Protein AF-E9Q1X9-F1 (afdb_monomer_lite)

Foldseek 3Di:
DPPVVVVVVVVVVVVCVVFVVVCVDPVNVVVQVVCVVVVHHRDDGDPPDDDDDDDDPPDDDDDDDDDDDDDDDDDDDDD

Organism: Mus musculus (NCBI:txid10090)

Secondary structure (DSSP, 8-state):
--HHHHHHHHHHHHHHHH-GGGGGSSTTHHHHHHHHHTT--PPPP----------------------------------

Radius of gyration: 20.93 Å; chains: 1; bounding box: 58×49×33 Å

InterPro domains:
  IPR034649 Hsp70-interacting protein, N-terminal [PF18253] (2-43)
  IPR034649 Hsp70-interacting protein, N-terminal [cd14438] (3-43)

Structure (mmCIF, N/CA/C/O backbone):
data_AF-E9Q1X9-F1
#
_entry.id   AF-E9Q1X9-F1
#
loop_
_atom_site.group_PDB
_atom_site.id
_atom_site.type_symbol
_atom_site.label_atom_id
_atom_site.label_alt_id
_atom_site.label_comp_id
_atom_site.label_asym_id
_atom_site.label_entity_id
_atom_site.label_seq_id
_atom_site.pdbx_PDB_ins_code
_atom_site.Cartn_x
_atom_site.Cartn_y
_atom_site.Cartn_z
_atom_site.occupancy
_atom_site.B_iso_or_equiv
_atom_site.auth_seq_id
_atom_site.auth_comp_id
_atom_site.auth_asym_id
_atom_site.auth_atom_id
_atom_site.pdbx_PDB_model_num
ATOM 1 N N . MET A 1 1 ? 9.513 -11.500 -12.886 1.00 82.25 1 MET A N 1
ATOM 2 C CA . MET A 1 1 ? 9.074 -11.568 -11.472 1.00 82.25 1 MET A CA 1
ATOM 3 C C . MET A 1 1 ? 8.735 -13.011 -11.125 1.00 82.25 1 MET A C 1
ATOM 5 O O . MET A 1 1 ? 8.135 -13.676 -11.958 1.00 82.25 1 MET A O 1
ATOM 9 N N . ASP A 1 2 ? 9.121 -13.490 -9.938 1.00 97.44 2 ASP A N 1
ATOM 10 C CA . ASP A 1 2 ? 8.753 -14.830 -9.434 1.00 97.44 2 ASP A CA 1
ATOM 11 C C . ASP A 1 2 ? 7.221 -14.911 -9.229 1.00 97.44 2 ASP A C 1
ATOM 13 O O . ASP A 1 2 ? 6.672 -14.021 -8.571 1.00 97.44 2 ASP A O 1
ATOM 17 N N . PRO A 1 3 ? 6.516 -15.939 -9.752 1.00 97.75 3 PRO A N 1
ATOM 18 C CA . PRO A 1 3 ? 5.069 -16.095 -9.579 1.00 97.75 3 PRO A CA 1
ATOM 19 C C . PRO A 1 3 ? 4.587 -16.027 -8.124 1.00 97.75 3 PRO A C 1
ATOM 21 O O . PRO A 1 3 ? 3.505 -15.492 -7.867 1.00 97.75 3 PRO A O 1
ATOM 24 N N . ARG A 1 4 ? 5.389 -16.518 -7.171 1.00 97.62 4 ARG A N 1
ATOM 25 C CA . ARG A 1 4 ? 5.075 -16.489 -5.735 1.00 97.62 4 ARG A CA 1
ATOM 26 C C . ARG A 1 4 ? 5.050 -15.060 -5.205 1.00 97.62 4 ARG A C 1
ATOM 28 O O . ARG A 1 4 ? 4.052 -14.660 -4.617 1.00 97.62 4 ARG A O 1
ATOM 35 N N . LYS A 1 5 ? 6.060 -14.254 -5.551 1.00 97.56 5 LYS A N 1
ATOM 36 C CA . LYS A 1 5 ? 6.124 -12.825 -5.193 1.00 97.56 5 LYS A CA 1
ATOM 37 C C . LYS A 1 5 ? 4.941 -12.040 -5.762 1.00 97.56 5 LYS A C 1
ATOM 39 O O . LYS A 1 5 ? 4.386 -11.170 -5.101 1.00 97.56 5 LYS A O 1
ATOM 44 N N . VAL A 1 6 ? 4.502 -12.370 -6.981 1.00 98.12 6 VAL A N 1
ATOM 45 C CA . VAL A 1 6 ? 3.301 -11.743 -7.564 1.00 98.12 6 VAL A CA 1
ATOM 46 C C . VAL A 1 6 ? 2.032 -12.177 -6.816 1.00 98.12 6 VAL A C 1
ATOM 48 O O . VAL A 1 6 ? 1.105 -11.384 -6.661 1.00 98.12 6 VAL A O 1
ATOM 51 N N . SER A 1 7 ? 1.963 -13.423 -6.342 1.00 98.25 7 SER A N 1
ATOM 52 C CA . SER A 1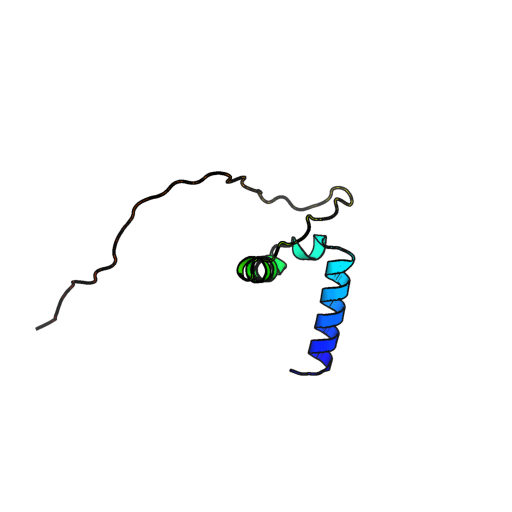 7 ? 0.850 -13.901 -5.512 1.00 98.25 7 SER A CA 1
ATOM 53 C C . SER A 1 7 ? 0.784 -13.186 -4.160 1.00 98.25 7 SER A C 1
ATOM 55 O O . SER A 1 7 ? -0.293 -12.746 -3.763 1.00 98.25 7 SER A O 1
ATOM 57 N N . GLU A 1 8 ? 1.924 -13.017 -3.490 1.00 97.94 8 GLU A N 1
ATOM 58 C CA . GLU A 1 8 ? 2.044 -12.264 -2.234 1.00 97.94 8 GLU A CA 1
ATOM 59 C C . GLU A 1 8 ? 1.603 -10.809 -2.419 1.00 97.94 8 GLU A C 1
ATOM 61 O O . GLU A 1 8 ? 0.759 -10.317 -1.672 1.00 97.94 8 GLU A O 1
ATOM 66 N N . LEU A 1 9 ? 2.065 -10.152 -3.488 1.00 97.94 9 LEU A N 1
ATOM 67 C CA . LEU A 1 9 ? 1.651 -8.786 -3.812 1.00 97.94 9 LEU A CA 1
ATOM 68 C C . LEU A 1 9 ? 0.140 -8.683 -4.066 1.00 97.94 9 LEU A C 1
ATOM 70 O O . LEU A 1 9 ? -0.511 -7.751 -3.599 1.00 97.94 9 LEU A O 1
ATOM 74 N N . ARG A 1 10 ? -0.454 -9.650 -4.777 1.00 98.00 10 ARG A N 1
ATOM 75 C CA . ARG A 1 10 ? -1.911 -9.691 -4.982 1.00 98.00 10 ARG A CA 1
ATOM 76 C C . ARG A 1 10 ? -2.673 -9.831 -3.665 1.00 98.00 10 ARG A C 1
ATOM 78 O O . ARG A 1 10 ? -3.705 -9.179 -3.497 1.00 98.00 10 ARG A O 1
ATOM 85 N N . ALA A 1 11 ? -2.180 -10.660 -2.746 1.00 98.00 11 ALA A N 1
ATOM 86 C CA . ALA A 1 11 ? -2.769 -10.813 -1.419 1.00 98.00 11 ALA A CA 1
ATOM 87 C C . ALA A 1 11 ? -2.673 -9.509 -0.612 1.00 98.00 11 ALA A C 1
ATOM 89 O O . ALA A 1 11 ?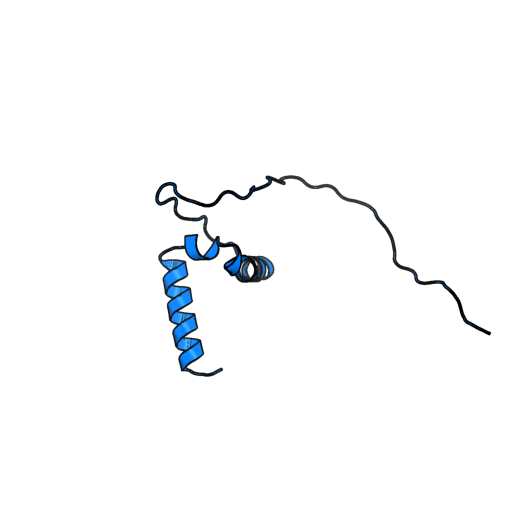 -3.672 -9.077 -0.038 1.00 98.00 11 ALA A O 1
ATOM 90 N N . PHE A 1 12 ? -1.523 -8.835 -0.656 1.00 96.81 12 PHE A N 1
ATOM 91 C CA . PHE A 1 12 ? -1.326 -7.532 -0.025 1.00 96.81 12 PHE A CA 1
ATOM 92 C C . PHE A 1 12 ? -2.290 -6.470 -0.573 1.00 96.81 12 PHE A C 1
ATOM 94 O O . PHE A 1 12 ? -3.015 -5.837 0.188 1.00 96.81 12 PHE A O 1
ATOM 101 N N . VAL A 1 13 ? -2.417 -6.343 -1.899 1.00 96.56 13 VAL A N 1
ATOM 102 C CA . VAL A 1 13 ? -3.371 -5.401 -2.514 1.00 96.56 13 VAL A CA 1
ATOM 103 C C . VAL A 1 13 ? -4.813 -5.702 -2.090 1.00 96.56 13 VAL A C 1
ATOM 105 O O . VAL A 1 13 ? -5.605 -4.783 -1.876 1.00 96.56 13 VAL A O 1
ATOM 108 N N . LYS A 1 14 ? -5.177 -6.983 -1.946 1.00 97.38 14 LYS A N 1
ATOM 109 C CA . LYS A 1 14 ? -6.494 -7.374 -1.428 1.00 97.38 14 LYS A CA 1
ATOM 110 C C . LYS A 1 14 ? -6.687 -6.917 0.022 1.00 97.38 14 LYS A C 1
ATOM 112 O O . LYS A 1 14 ? -7.764 -6.418 0.334 1.00 97.38 14 LYS A O 1
ATOM 117 N N . MET A 1 15 ? -5.665 -7.045 0.868 1.00 95.56 15 MET A N 1
ATOM 118 C CA . MET A 1 15 ? -5.685 -6.558 2.250 1.00 95.56 15 MET A CA 1
ATOM 119 C C . MET A 1 15 ? -5.867 -5.037 2.307 1.00 95.56 15 MET A C 1
ATOM 121 O O . MET A 1 15 ? -6.788 -4.583 2.973 1.00 95.56 15 MET A O 1
ATOM 125 N N . CYS A 1 16 ? -5.112 -4.254 1.527 1.00 94.31 16 CYS A N 1
ATOM 126 C CA . CYS A 1 16 ? -5.260 -2.790 1.485 1.00 94.31 16 CYS A CA 1
ATOM 127 C C . CYS A 1 16 ? -6.663 -2.329 1.057 1.00 94.31 16 CYS A C 1
ATOM 129 O O . CYS A 1 16 ? -7.132 -1.273 1.470 1.00 94.31 16 CYS A O 1
ATOM 131 N N . ARG A 1 17 ? -7.348 -3.107 0.207 1.00 92.00 17 ARG A N 1
ATOM 132 C CA . ARG A 1 17 ? -8.737 -2.823 -0.197 1.00 92.00 17 ARG A CA 1
ATOM 133 C C . ARG A 1 17 ? -9.746 -3.110 0.911 1.00 92.00 17 ARG A C 1
ATOM 135 O O . ARG A 1 17 ? -10.796 -2.477 0.940 1.00 92.00 17 ARG A O 1
ATOM 142 N N . GLN A 1 18 ? -9.466 -4.097 1.758 1.00 94.12 18 GLN A N 1
ATOM 143 C CA . GLN A 1 18 ? -10.314 -4.449 2.898 1.00 94.12 18 GLN A CA 1
ATOM 144 C C . GLN A 1 18 ? -10.088 -3.497 4.070 1.00 94.12 18 GLN A C 1
ATOM 146 O O . GLN A 1 18 ? -11.047 -3.107 4.731 1.00 94.12 18 GLN A O 1
ATOM 151 N N . ASP A 1 19 ? -8.834 -3.114 4.289 1.00 92.56 19 ASP A N 1
ATOM 152 C CA . ASP A 1 19 ? -8.417 -2.206 5.341 1.00 92.56 19 ASP A CA 1
ATOM 153 C C . ASP A 1 19 ? -7.372 -1.211 4.810 1.00 92.56 19 ASP A C 1
ATOM 155 O O . ASP A 1 19 ? -6.176 -1.521 4.737 1.00 92.56 19 ASP A O 1
ATOM 159 N N . PRO A 1 20 ? -7.807 0.005 4.436 1.00 92.69 20 PRO A N 1
AT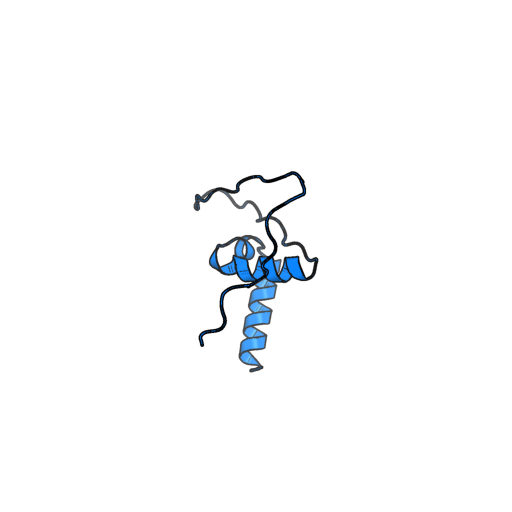OM 160 C CA . PRO A 1 20 ? -6.901 1.047 3.983 1.00 92.69 20 PRO A CA 1
ATOM 161 C C . PRO A 1 20 ? -5.922 1.512 5.060 1.00 92.69 20 PRO A C 1
ATOM 163 O O . PRO A 1 20 ? -4.902 2.087 4.696 1.00 92.69 20 PRO A O 1
ATOM 166 N N . SER A 1 21 ? -6.187 1.274 6.356 1.00 93.00 21 SER A N 1
ATOM 167 C CA . SER A 1 21 ? -5.324 1.738 7.457 1.00 93.00 21 SER A CA 1
ATOM 168 C C . SER A 1 21 ? -3.901 1.180 7.378 1.00 93.00 21 SER A C 1
ATOM 170 O O . SER A 1 21 ? -2.955 1.869 7.745 1.00 93.00 21 SER A O 1
ATOM 172 N N . VAL A 1 22 ? -3.736 -0.007 6.785 1.00 93.62 22 VAL A N 1
ATOM 173 C CA . VAL A 1 22 ? -2.434 -0.634 6.509 1.00 93.62 22 VAL A CA 1
ATOM 174 C C . VAL A 1 22 ? -1.534 0.294 5.699 1.00 93.62 22 VAL A C 1
ATOM 176 O O . VAL A 1 22 ? -0.330 0.331 5.917 1.00 93.62 22 VAL A O 1
ATOM 179 N N . LEU A 1 23 ? -2.114 1.079 4.786 1.00 94.94 23 LEU A N 1
ATOM 180 C CA . LEU A 1 23 ? -1.363 2.020 3.968 1.00 94.94 23 LEU A CA 1
ATOM 181 C C . LEU A 1 23 ? -0.942 3.275 4.726 1.00 94.94 23 LEU A C 1
ATOM 183 O O . LEU A 1 23 ? -0.198 4.037 4.134 1.00 94.94 23 LEU A O 1
ATOM 187 N N . HIS A 1 24 ? -1.384 3.521 5.966 1.00 94.06 24 HIS A N 1
ATOM 188 C CA . HIS A 1 24 ? -1.096 4.748 6.734 1.00 94.06 24 HIS A CA 1
ATOM 189 C C . HIS A 1 24 ? 0.083 4.619 7.708 1.00 94.06 24 HIS A C 1
ATOM 191 O O . HIS A 1 24 ? 0.418 5.589 8.379 1.00 94.06 24 HIS A O 1
ATOM 197 N N . THR A 1 25 ? 0.753 3.466 7.768 1.00 93.38 25 THR A N 1
ATOM 198 C CA . THR A 1 25 ? 1.958 3.286 8.597 1.00 93.38 25 THR A CA 1
ATOM 199 C C . THR A 1 25 ? 3.178 3.984 7.986 1.00 93.38 25 THR A C 1
ATOM 201 O O . THR A 1 25 ? 3.221 4.241 6.778 1.00 93.38 25 THR A O 1
ATOM 204 N N . GLU A 1 26 ? 4.198 4.284 8.794 1.00 93.94 26 GLU A N 1
ATOM 205 C CA . GLU A 1 26 ? 5.433 4.913 8.298 1.00 93.94 26 GLU A CA 1
ATOM 206 C C . GLU A 1 26 ? 6.161 4.023 7.278 1.00 93.94 26 GLU A C 1
ATOM 208 O O . GLU A 1 26 ? 6.590 4.503 6.231 1.00 93.94 26 GLU A O 1
ATOM 213 N N . GLU A 1 27 ? 6.191 2.706 7.509 1.00 94.94 27 GLU A N 1
ATOM 214 C CA . GLU A 1 27 ? 6.796 1.736 6.586 1.00 94.94 27 GLU A CA 1
ATOM 215 C C . GLU A 1 27 ? 6.123 1.747 5.204 1.00 94.94 27 GLU A C 1
ATOM 217 O O . GLU A 1 27 ? 6.780 1.514 4.196 1.00 94.94 27 GLU A O 1
ATOM 222 N N . MET A 1 28 ? 4.826 2.067 5.129 1.00 95.94 28 MET A N 1
ATOM 223 C CA . MET A 1 28 ? 4.075 2.125 3.870 1.00 95.94 28 MET A CA 1
ATOM 224 C C . MET A 1 28 ? 4.096 3.510 3.204 1.00 95.94 28 MET A C 1
ATOM 226 O O . MET A 1 28 ? 3.454 3.693 2.165 1.00 95.94 28 MET A O 1
ATOM 230 N N . ARG A 1 29 ? 4.835 4.491 3.750 1.00 95.44 29 ARG A N 1
ATOM 231 C CA . ARG A 1 29 ? 4.926 5.854 3.193 1.00 95.44 29 ARG A CA 1
ATOM 232 C C . ARG A 1 29 ? 5.375 5.860 1.738 1.00 95.44 29 ARG A C 1
ATOM 234 O O . ARG A 1 29 ? 4.705 6.478 0.914 1.00 95.44 29 ARG A O 1
ATOM 241 N N . PHE A 1 30 ? 6.434 5.116 1.416 1.00 96.94 30 PHE A N 1
ATOM 242 C CA . PHE A 1 30 ? 6.973 5.047 0.052 1.00 96.94 30 PHE A CA 1
ATOM 243 C C . PHE A 1 30 ? 5.906 4.616 -0.967 1.00 96.94 30 PHE A C 1
ATOM 245 O O . PHE A 1 30 ? 5.894 5.067 -2.111 1.00 96.94 30 PHE A O 1
ATOM 252 N N . LEU A 1 31 ? 4.985 3.740 -0.550 1.00 96.19 31 LEU A N 1
ATOM 253 C CA . LEU A 1 31 ? 3.928 3.233 -1.410 1.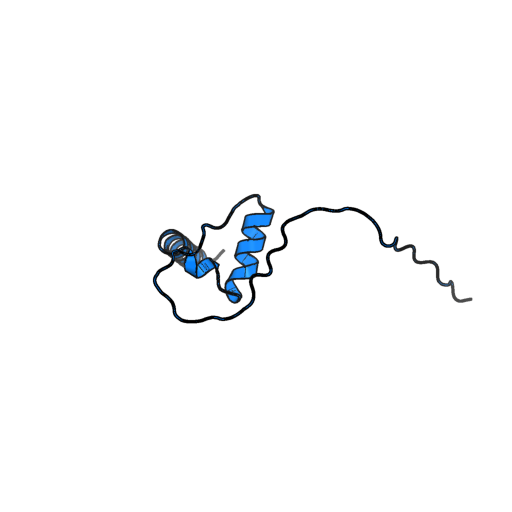00 96.19 31 LEU A CA 1
ATOM 254 C C . LEU A 1 31 ? 2.836 4.285 -1.625 1.00 96.19 31 LEU A C 1
ATOM 256 O O . LEU A 1 31 ? 2.319 4.393 -2.737 1.00 96.19 31 LEU A O 1
ATOM 260 N N . ARG A 1 32 ? 2.505 5.077 -0.594 1.00 95.19 32 ARG A N 1
ATOM 261 C CA . ARG A 1 32 ? 1.575 6.211 -0.727 1.00 95.19 32 ARG A CA 1
ATOM 262 C C . ARG A 1 32 ? 2.126 7.259 -1.687 1.00 95.19 32 ARG A C 1
ATOM 264 O O . ARG A 1 32 ? 1.435 7.623 -2.632 1.00 95.19 32 ARG A O 1
ATOM 271 N N . GLU A 1 33 ? 3.379 7.660 -1.492 1.00 96.88 33 GLU A N 1
ATOM 272 C CA . GLU A 1 33 ? 4.066 8.638 -2.344 1.00 96.88 33 GLU A CA 1
ATOM 273 C C . GLU A 1 33 ? 4.129 8.166 -3.799 1.00 96.88 33 GLU A C 1
ATOM 275 O O . GLU A 1 33 ? 3.852 8.931 -4.722 1.00 96.88 33 GLU A O 1
ATOM 280 N N . TRP A 1 34 ? 4.410 6.879 -4.024 1.00 97.31 34 TRP A N 1
ATOM 281 C CA . TRP A 1 34 ? 4.377 6.305 -5.366 1.00 97.31 34 TRP A CA 1
ATOM 282 C C . TRP A 1 34 ? 2.980 6.377 -5.998 1.00 97.31 34 TRP A C 1
ATOM 284 O O . TRP A 1 34 ? 2.851 6.798 -7.148 1.00 97.31 34 TRP A O 1
ATOM 294 N N . VAL A 1 35 ? 1.922 6.022 -5.261 1.00 96.06 35 VAL A N 1
ATOM 295 C CA . VAL A 1 35 ? 0.535 6.125 -5.751 1.00 96.06 35 VAL A CA 1
ATOM 296 C C . VAL A 1 35 ? 0.167 7.575 -6.078 1.00 96.06 35 VAL A C 1
ATOM 298 O O . VAL A 1 35 ? -0.429 7.828 -7.126 1.00 96.06 35 VAL A O 1
ATOM 301 N N . GLU A 1 36 ? 0.550 8.522 -5.225 1.00 96.12 36 GLU A N 1
ATOM 302 C CA . GLU A 1 36 ? 0.304 9.956 -5.410 1.00 96.12 36 GLU A CA 1
ATOM 303 C C . GLU A 1 36 ? 1.081 10.532 -6.598 1.00 96.12 36 GLU A C 1
ATOM 305 O O . GLU A 1 36 ? 0.523 11.307 -7.374 1.00 96.12 36 GLU A O 1
ATOM 310 N N . SER A 1 37 ? 2.320 10.082 -6.826 1.00 97.44 37 SER A N 1
ATOM 311 C CA . SER A 1 37 ? 3.120 10.478 -7.995 1.00 97.44 37 SER A CA 1
ATOM 312 C C . SER A 1 37 ? 2.468 10.094 -9.330 1.00 97.44 37 SER A C 1
ATOM 314 O O . SER A 1 37 ? 2.676 10.757 -10.343 1.00 97.44 37 SER A O 1
ATOM 316 N N . MET A 1 38 ? 1.633 9.048 -9.328 1.00 97.44 38 MET A N 1
ATOM 317 C CA . MET A 1 38 ? 0.844 8.610 -10.484 1.00 97.44 38 MET A CA 1
ATOM 318 C C . MET A 1 38 ? -0.532 9.299 -10.567 1.00 97.44 38 MET A C 1
ATOM 320 O O . MET A 1 38 ? -1.368 8.906 -11.380 1.00 97.44 38 MET A O 1
ATOM 324 N N . GLY A 1 39 ? -0.794 10.299 -9.720 1.00 96.31 39 GLY A N 1
ATOM 325 C CA . GLY A 1 39 ? -2.076 11.004 -9.628 1.00 96.31 39 GLY A CA 1
ATOM 326 C C . GLY A 1 39 ? -3.164 10.237 -8.870 1.00 96.31 39 GLY A C 1
ATOM 327 O O . GLY A 1 39 ? -4.334 10.621 -8.907 1.00 96.31 39 GLY A O 1
ATOM 328 N N . GLY A 1 40 ? -2.809 9.138 -8.201 1.00 95.81 40 GLY A N 1
ATOM 329 C CA . GLY A 1 40 ? -3.714 8.399 -7.330 1.00 95.81 40 GLY A CA 1
ATOM 330 C C . GLY A 1 40 ? -3.895 9.080 -5.972 1.00 95.81 40 GLY A C 1
ATOM 331 O O . GLY A 1 40 ? -3.119 9.940 -5.573 1.00 95.81 40 GLY A O 1
ATOM 332 N N . LYS A 1 41 ? -4.919 8.663 -5.224 1.00 92.56 41 LYS A N 1
ATOM 333 C CA . LYS A 1 41 ? -5.124 9.078 -3.831 1.00 92.56 41 LYS A CA 1
ATOM 334 C C . LYS A 1 41 ? -5.386 7.857 -2.962 1.00 92.56 41 LYS A C 1
ATOM 336 O O . LYS A 1 41 ? -6.206 7.008 -3.317 1.00 92.56 41 LYS A O 1
ATOM 341 N N . VAL A 1 42 ? -4.725 7.787 -1.811 1.00 90.62 42 VAL A N 1
ATOM 342 C CA . VAL A 1 42 ? -4.943 6.717 -0.830 1.00 90.62 42 VAL A CA 1
ATOM 343 C C . VAL A 1 42 ? -6.206 7.018 -0.006 1.00 90.62 42 VAL A C 1
ATOM 345 O O . VAL A 1 42 ? -6.377 8.153 0.453 1.00 90.62 42 VAL A O 1
ATOM 348 N N . PRO A 1 43 ? -7.129 6.051 0.176 1.00 90.62 43 PRO A N 1
ATOM 349 C CA . PRO A 1 43 ? -8.311 6.250 1.012 1.00 90.62 43 PRO A CA 1
ATOM 350 C C . PRO A 1 43 ? -7.933 6.581 2.465 1.00 90.62 43 PRO A C 1
ATOM 352 O O . PRO A 1 43 ? -6.920 6.074 2.952 1.00 90.62 43 PRO A O 1
ATOM 355 N N . PRO A 1 44 ? -8.738 7.383 3.186 1.00 88.50 44 PRO A N 1
ATOM 356 C CA . PRO A 1 44 ? -8.484 7.670 4.595 1.00 88.50 44 PRO A CA 1
ATOM 357 C C . PRO A 1 44 ? -8.520 6.382 5.426 1.00 88.50 44 PRO A C 1
ATOM 359 O O . PRO A 1 44 ? -9.274 5.455 5.112 1.00 88.50 44 PRO A O 1
ATOM 362 N N . ALA A 1 45 ? -7.722 6.328 6.494 1.00 84.88 45 ALA A N 1
ATOM 363 C CA . ALA A 1 45 ? -7.746 5.206 7.420 1.00 84.88 45 ALA A CA 1
ATOM 364 C C . ALA A 1 45 ? -9.159 5.062 7.995 1.00 84.88 45 ALA A C 1
ATOM 366 O O . ALA A 1 45 ? -9.726 6.007 8.549 1.00 84.88 45 ALA A O 1
ATOM 367 N N . THR A 1 46 ? -9.755 3.879 7.859 1.00 74.12 46 THR A N 1
ATOM 368 C CA . THR A 1 46 ? -11.020 3.588 8.528 1.00 74.12 46 THR A CA 1
ATOM 369 C C . THR A 1 46 ? -10.796 3.690 10.029 1.00 74.12 46 THR A C 1
ATOM 371 O O . THR A 1 46 ? -10.059 2.890 10.596 1.00 74.12 46 THR A O 1
ATOM 374 N N . HIS A 1 47 ? -11.426 4.679 10.669 1.00 59.75 47 HIS A N 1
ATOM 375 C CA . HIS A 1 47 ? -11.375 4.898 12.112 1.00 59.75 47 HIS A CA 1
ATOM 376 C C . HIS A 1 47 ? -12.020 3.722 12.868 1.00 59.75 47 HIS A C 1
ATOM 378 O O . HIS A 1 47 ? -13.146 3.805 13.357 1.00 59.75 47 HIS A O 1
ATOM 384 N N . LYS A 1 48 ? -11.319 2.597 12.981 1.00 56.19 48 LYS A N 1
ATOM 385 C CA . LYS A 1 48 ? -11.588 1.587 14.000 1.00 56.19 48 LYS A CA 1
ATOM 386 C C . LYS A 1 48 ? -10.804 2.023 15.237 1.00 56.19 48 LYS A C 1
ATOM 388 O O . LYS A 1 48 ? -9.617 1.782 15.332 1.00 56.19 48 LYS A O 1
ATOM 393 N N . ALA A 1 49 ? -11.494 2.781 16.091 1.00 45.25 49 ALA A N 1
ATOM 394 C CA . ALA A 1 49 ? -11.200 3.083 17.495 1.00 45.25 49 ALA A CA 1
ATOM 395 C C . ALA A 1 49 ? -9.718 3.127 17.942 1.00 45.25 49 ALA A C 1
ATOM 397 O O . ALA A 1 49 ? -9.087 2.097 18.118 1.00 45.25 49 ALA A O 1
ATOM 398 N N . LYS A 1 50 ? -9.248 4.347 18.249 1.00 50.75 50 LYS A N 1
ATOM 399 C CA . LYS A 1 50 ? -8.209 4.703 19.240 1.00 50.75 50 LYS A CA 1
ATOM 400 C C . LYS A 1 50 ? -7.388 3.537 19.832 1.00 50.75 50 LYS A C 1
ATOM 402 O O . LYS A 1 50 ? -7.785 2.989 20.855 1.00 50.75 50 LYS A O 1
ATOM 407 N N . SER A 1 51 ? -6.179 3.333 19.324 1.00 51.78 51 SER A N 1
ATOM 408 C CA . SER A 1 51 ? -4.980 3.146 20.154 1.00 51.78 51 SER A CA 1
ATOM 409 C C . SER A 1 51 ? -3.745 3.157 19.256 1.00 51.78 51 SER A C 1
ATOM 411 O O . SER A 1 51 ? -3.643 2.299 18.390 1.00 51.78 51 SER A O 1
ATOM 413 N N . GLU A 1 52 ? -2.849 4.115 19.529 1.00 51.81 52 GLU A N 1
ATOM 414 C CA . GLU A 1 52 ? -1.435 4.163 19.103 1.00 51.81 52 GLU A CA 1
ATOM 415 C C . GLU A 1 52 ? -1.253 4.422 17.591 1.00 51.81 52 GLU A C 1
ATOM 417 O O . GLU A 1 52 ? -1.623 3.627 16.747 1.00 51.81 52 GLU A O 1
ATOM 422 N N . GLU A 1 53 ? -0.822 5.600 17.142 1.00 39.41 53 GLU A N 1
ATOM 423 C CA . GLU A 1 53 ? 0.514 6.142 17.365 1.00 39.41 53 GLU A CA 1
ATOM 424 C C . GLU A 1 53 ? 0.511 7.672 17.192 1.00 39.41 53 GLU A C 1
ATOM 426 O O . GLU A 1 53 ? -0.099 8.251 16.293 1.00 39.41 53 GLU A O 1
ATOM 431 N N . ASN A 1 54 ? 1.185 8.336 18.118 1.00 50.19 54 ASN A N 1
ATOM 432 C CA . ASN A 1 54 ? 1.441 9.762 18.128 1.00 50.19 54 ASN A CA 1
ATOM 433 C C . ASN A 1 54 ? 2.552 10.069 17.114 1.00 50.19 54 ASN A C 1
ATOM 435 O O . ASN A 1 54 ? 3.696 9.765 17.416 1.00 50.19 54 ASN A O 1
ATOM 439 N N . THR A 1 55 ? 2.255 10.678 15.959 1.00 39.66 55 THR A N 1
ATOM 440 C CA . THR A 1 55 ? 3.182 11.586 15.247 1.00 39.66 55 THR A CA 1
ATOM 441 C C . THR A 1 55 ? 2.402 12.507 14.300 1.00 39.66 55 THR A C 1
ATOM 443 O O . THR A 1 55 ? 2.056 12.153 13.182 1.00 39.66 55 THR A O 1
ATOM 446 N N . LYS A 1 56 ? 2.125 13.717 14.800 1.00 46.69 56 LYS A N 1
ATOM 447 C CA . LYS A 1 56 ? 2.131 15.006 14.086 1.00 46.69 56 LYS A CA 1
ATOM 448 C C . LYS A 1 56 ? 1.756 14.982 12.587 1.00 46.69 56 LYS A C 1
ATOM 450 O O . LYS A 1 56 ? 2.621 15.069 11.721 1.00 46.69 56 LYS A O 1
ATOM 455 N N . GLU A 1 57 ? 0.458 15.031 12.290 1.00 38.50 57 GLU A N 1
ATOM 456 C CA . GLU A 1 57 ? -0.035 15.526 10.999 1.00 38.50 57 GLU A CA 1
ATOM 457 C C . GLU A 1 57 ? -0.033 17.064 11.041 1.00 38.50 57 GLU A C 1
ATOM 459 O O . GLU A 1 57 ? -0.958 17.725 11.522 1.00 38.50 57 GLU A O 1
ATOM 464 N N . GLU A 1 58 ? 1.088 17.647 10.614 1.00 39.78 58 GLU A N 1
ATOM 465 C CA . GLU A 1 58 ? 1.206 19.074 10.347 1.00 39.78 58 GLU A CA 1
ATOM 466 C C . GLU A 1 58 ? 0.382 19.401 9.100 1.00 39.78 58 GLU A C 1
ATOM 468 O O . GLU A 1 58 ? 0.802 19.215 7.962 1.00 39.78 58 GLU A O 1
ATOM 473 N N . LYS A 1 59 ? -0.826 19.902 9.347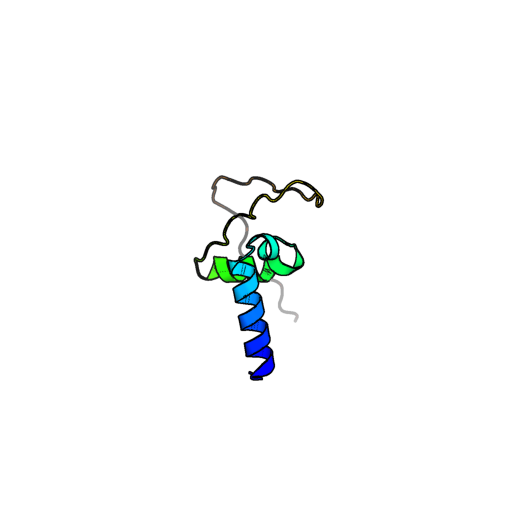 1.00 48.06 59 LYS A N 1
ATOM 474 C CA . LYS A 1 59 ? -1.626 20.681 8.409 1.00 48.06 59 LYS A CA 1
ATOM 475 C C . LYS A 1 59 ? -0.738 21.718 7.703 1.00 48.06 59 LYS A C 1
ATOM 477 O O . LYS A 1 59 ? -0.438 22.759 8.287 1.00 48.06 59 LYS A O 1
ATOM 482 N N . ARG A 1 60 ? -0.387 21.496 6.435 1.00 41.06 60 ARG A N 1
ATOM 483 C CA . ARG A 1 60 ? 0.010 22.584 5.530 1.00 41.06 60 ARG A CA 1
ATOM 484 C C . ARG A 1 60 ? -0.872 22.585 4.293 1.00 41.06 60 ARG A C 1
ATOM 486 O O . ARG A 1 60 ? -0.580 21.999 3.261 1.00 41.06 60 ARG A O 1
ATOM 493 N N . ASP A 1 61 ? -1.984 23.276 4.472 1.00 42.50 61 ASP A N 1
ATOM 494 C CA . ASP A 1 61 ? -2.724 23.929 3.407 1.00 42.50 61 ASP A CA 1
ATOM 495 C C . ASP A 1 61 ? -2.019 25.274 3.118 1.00 42.50 61 ASP A C 1
ATOM 497 O O . ASP A 1 61 ? -1.614 25.950 4.072 1.00 42.50 61 ASP A O 1
ATOM 501 N N . LYS A 1 62 ? -1.967 25.663 1.834 1.00 45.69 62 LYS A N 1
ATOM 502 C CA . LYS A 1 62 ? -1.618 26.984 1.247 1.00 45.69 62 LYS A CA 1
ATOM 503 C C . LYS A 1 62 ? -0.187 27.203 0.711 1.00 45.69 62 LYS A C 1
ATOM 505 O O . LYS A 1 62 ? 0.744 27.497 1.451 1.00 45.69 62 LYS A O 1
ATOM 510 N N . THR A 1 63 ? -0.094 27.112 -0.622 1.00 42.03 63 THR A N 1
ATOM 511 C CA . THR A 1 63 ? 0.444 28.091 -1.599 1.00 42.03 63 THR A CA 1
ATOM 512 C C . THR A 1 63 ? 1.361 29.214 -1.098 1.00 42.03 63 THR A C 1
ATOM 514 O O . THR A 1 63 ? 0.949 29.957 -0.211 1.00 42.03 63 THR A O 1
ATOM 517 N N . THR A 1 64 ? 2.514 29.394 -1.771 1.00 37.69 64 THR A N 1
ATOM 518 C CA . THR A 1 64 ? 3.213 30.635 -2.243 1.00 37.69 64 THR A CA 1
ATOM 519 C C . THR A 1 64 ? 4.681 30.228 -2.478 1.00 37.69 64 THR A C 1
ATOM 521 O O . THR A 1 64 ? 5.332 29.761 -1.552 1.00 37.69 64 THR A O 1
ATOM 524 N N . GLU A 1 65 ? 5.124 30.001 -3.714 1.00 47.22 65 GLU A N 1
ATOM 525 C CA . GLU A 1 65 ? 5.722 30.981 -4.640 1.00 47.22 65 GLU A CA 1
ATOM 526 C C . GLU A 1 65 ? 7.041 31.601 -4.136 1.00 47.22 65 GLU A C 1
ATOM 528 O O . GLU A 1 65 ? 7.097 32.241 -3.094 1.00 47.22 65 GLU A O 1
ATOM 533 N N . GLU A 1 66 ? 8.057 31.422 -4.982 1.00 46.72 66 GLU A N 1
ATOM 534 C CA . GLU A 1 66 ? 9.288 32.200 -5.120 1.00 46.72 66 GLU A CA 1
ATOM 535 C C . GLU A 1 66 ? 10.519 31.922 -4.233 1.00 46.72 66 GLU A C 1
ATOM 537 O O . GLU A 1 66 ? 10.500 31.972 -3.009 1.00 46.72 66 GLU A O 1
ATOM 542 N N . ASN A 1 67 ? 11.638 31.810 -4.963 1.00 47.34 67 ASN A N 1
ATOM 543 C CA . ASN A 1 67 ? 13.005 32.141 -4.575 1.00 47.34 67 ASN A CA 1
ATOM 544 C C . ASN A 1 67 ? 13.738 31.143 -3.657 1.00 47.34 67 ASN A C 1
ATOM 546 O O . ASN A 1 67 ? 13.482 31.059 -2.464 1.00 47.34 67 ASN A O 1
ATOM 550 N N . ILE A 1 68 ? 14.741 30.448 -4.211 1.00 48.12 68 ILE A N 1
ATOM 551 C CA . ILE A 1 68 ? 16.163 30.608 -3.842 1.00 48.12 68 ILE A CA 1
ATOM 552 C C . ILE A 1 68 ? 17.012 29.637 -4.690 1.00 48.12 68 ILE A C 1
ATOM 554 O O . ILE A 1 68 ? 17.054 28.433 -4.463 1.00 48.12 68 ILE A O 1
ATOM 558 N N . LYS A 1 69 ? 17.739 30.262 -5.626 1.00 52.31 69 LYS A N 1
ATOM 559 C CA . LYS A 1 69 ? 19.167 30.049 -5.902 1.00 52.31 69 LYS A CA 1
ATOM 560 C C . LYS A 1 69 ? 19.575 28.861 -6.779 1.00 52.31 69 LYS A C 1
ATOM 562 O O . LYS A 1 69 ? 20.020 27.824 -6.308 1.00 52.31 69 LYS A O 1
ATOM 567 N N . THR A 1 70 ? 19.519 29.142 -8.079 1.00 40.22 70 THR A N 1
ATOM 568 C CA . THR A 1 70 ? 20.604 28.973 -9.058 1.00 40.22 70 THR A CA 1
ATOM 569 C C . TH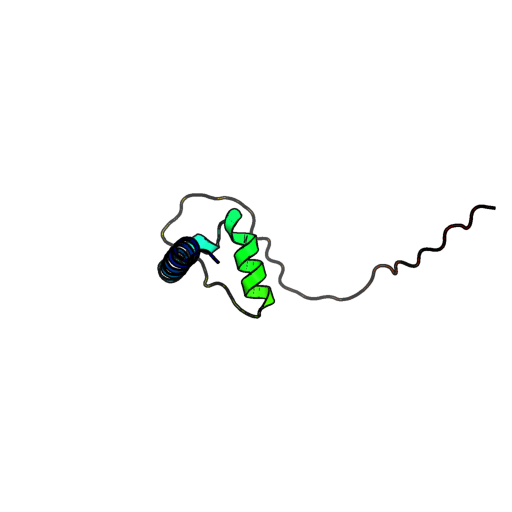R A 1 70 ? 21.905 28.409 -8.474 1.00 40.22 70 THR A C 1
ATOM 571 O O . THR A 1 70 ? 22.712 29.131 -7.883 1.00 40.22 70 THR A O 1
ATOM 574 N N . GLU A 1 71 ? 22.107 27.111 -8.683 1.00 47.81 71 GLU A N 1
ATOM 575 C CA . GLU A 1 71 ? 23.427 26.544 -8.929 1.00 47.81 71 GLU A CA 1
ATOM 576 C C . GLU A 1 71 ? 23.949 27.135 -10.243 1.00 47.81 71 GLU A C 1
ATOM 578 O O . GLU A 1 71 ? 23.441 26.806 -11.309 1.00 47.81 71 GLU A O 1
ATOM 583 N N . GLU A 1 72 ? 24.965 27.991 -10.182 1.00 53.28 72 GLU A N 1
ATOM 584 C CA . GLU A 1 72 ? 26.001 27.985 -11.213 1.00 53.28 72 GLU A CA 1
ATOM 585 C C . GLU A 1 72 ? 27.359 27.933 -10.518 1.00 53.28 72 GLU A C 1
ATOM 587 O O . GLU A 1 72 ? 27.827 28.872 -9.872 1.00 53.28 72 GLU A O 1
ATOM 592 N N . LEU A 1 73 ? 27.926 26.734 -10.607 1.00 52.88 73 LEU A N 1
ATOM 593 C CA . LEU A 1 73 ? 29.292 26.360 -10.303 1.00 52.88 73 LEU A CA 1
ATOM 594 C C . LEU A 1 73 ? 30.249 27.253 -11.100 1.00 52.88 73 LEU A C 1
ATOM 596 O O . LEU A 1 73 ? 30.400 27.089 -12.306 1.00 52.88 73 LEU A O 1
ATOM 600 N N . SER A 1 74 ? 30.921 28.176 -10.420 1.00 53.50 74 SER A N 1
ATOM 601 C CA . SER A 1 74 ? 32.099 28.855 -10.957 1.00 53.50 74 SER A CA 1
ATOM 602 C C . SER A 1 74 ? 33.139 29.003 -9.856 1.00 53.50 74 SER A C 1
ATOM 604 O O . SER A 1 74 ? 33.239 30.038 -9.200 1.00 53.50 74 SER A O 1
ATOM 606 N N . SER A 1 75 ? 33.886 27.932 -9.620 1.00 53.44 75 SER A N 1
ATOM 607 C CA . SER A 1 75 ? 35.158 27.924 -8.890 1.00 53.44 75 SER A CA 1
ATOM 608 C C . SER A 1 75 ? 35.865 26.627 -9.288 1.00 53.44 75 SER A C 1
ATOM 610 O O . SER A 1 75 ? 35.248 25.571 -9.219 1.00 53.44 75 SER A O 1
ATOM 612 N N . GLU A 1 76 ? 37.115 26.554 -9.702 1.00 58.84 76 GLU A N 1
ATOM 613 C CA . GLU A 1 76 ? 38.135 27.505 -10.129 1.00 58.84 76 GLU A CA 1
ATOM 614 C C . GLU A 1 76 ? 39.153 26.565 -10.813 1.00 58.84 76 GLU A C 1
ATOM 616 O O . GLU A 1 76 ? 39.479 25.513 -10.257 1.00 58.84 76 GLU A O 1
ATOM 621 N N . GLU A 1 77 ? 39.531 26.843 -12.060 1.00 53.88 77 GLU A N 1
ATOM 622 C CA . GLU A 1 77 ? 40.537 26.068 -12.803 1.00 53.88 77 GLU A CA 1
ATOM 623 C C . GLU A 1 77 ? 41.883 26.202 -12.078 1.00 53.88 77 GLU A C 1
ATOM 625 O O . GLU A 1 77 ? 42.308 27.314 -11.763 1.00 53.88 77 GLU A O 1
ATOM 630 N N . SER A 1 78 ? 42.508 25.071 -11.759 1.00 57.84 78 SER A N 1
ATOM 631 C CA . SER A 1 78 ? 43.791 25.011 -11.061 1.00 57.84 78 SER A CA 1
ATOM 632 C C . SER A 1 78 ? 44.897 24.956 -12.112 1.00 57.84 78 SER A C 1
ATOM 634 O O . SER A 1 78 ? 45.117 23.891 -12.684 1.00 57.84 78 SER A O 1
ATOM 636 N N . ASP A 1 79 ? 45.580 26.080 -12.335 1.00 58.09 79 ASP A N 1
ATOM 637 C CA . ASP A 1 79 ? 46.905 26.129 -12.979 1.00 58.09 79 ASP A CA 1
ATOM 638 C C . ASP A 1 79 ? 48.005 25.969 -11.915 1.00 58.09 79 ASP A C 1
ATOM 640 O O . ASP A 1 79 ? 47.957 26.702 -10.895 1.00 58.09 79 ASP A O 1
#

pLDDT: mean 75.23, std 23.32, range [37.69, 98.25]

Sequence (79 aa):
MDPRKVSELRAFVKMCRQDPSVLHTEEMRFLREWVESMGGKVPPATHKAKSEENTKEEKRDKTTEENIKTEELSSEESD